Protein AF-A0ABD0N824-F1 (afdb_monomer_lite)

Organism: Cirrhinus mrigala (NCBI:txid683832)

Foldseek 3Di:
DAQLLPDDPVCLVPPVCVDPVCVVDPVSVVVSVLSVVCVVCVVCCVVSDDPNNDDDDDPPDDDDDDDDDD

Structure (mmCIF, N/CA/C/O backbone):
data_AF-A0ABD0N824-F1
#
_entry.id   AF-A0ABD0N824-F1
#
loop_
_atom_site.group_PDB
_atom_site.id
_atom_site.type_symbol
_atom_site.label_atom_id
_atom_site.label_alt_id
_atom_site.label_comp_id
_atom_site.label_asym_id
_atom_site.label_entity_id
_atom_site.label_seq_id
_atom_site.pdbx_PDB_ins_code
_atom_site.Cartn_x
_atom_site.Cartn_y
_atom_site.Cartn_z
_atom_site.occupancy
_atom_site.B_iso_or_equiv
_atom_site.auth_seq_id
_atom_site.auth_comp_id
_atom_site.auth_asym_id
_atom_site.auth_atom_id
_atom_site.pdbx_PDB_model_num
ATOM 1 N N . CYS A 1 1 ? -9.870 4.163 -8.053 1.00 67.81 1 CYS A N 1
ATOM 2 C CA . CYS A 1 1 ? -9.658 2.940 -7.241 1.00 67.81 1 CYS A CA 1
ATOM 3 C C . CYS A 1 1 ? -8.232 2.906 -6.668 1.00 67.81 1 CYS A C 1
ATOM 5 O O . CYS A 1 1 ? -7.285 3.264 -7.370 1.00 67.81 1 CYS A O 1
ATOM 7 N N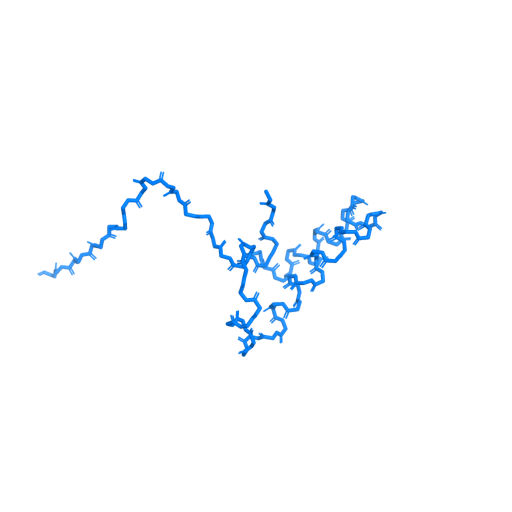 . VAL A 1 2 ? -8.096 2.523 -5.391 1.00 85.69 2 VAL A N 1
ATOM 8 C CA . VAL A 1 2 ? -6.835 2.480 -4.614 1.00 85.69 2 VAL A CA 1
ATOM 9 C C . VAL A 1 2 ? -6.112 1.141 -4.833 1.00 85.69 2 VAL A C 1
ATOM 11 O O . VAL A 1 2 ? -6.768 0.113 -4.983 1.00 85.69 2 VAL A O 1
ATOM 14 N N . ARG A 1 3 ? -4.771 1.138 -4.881 1.00 92.00 3 ARG A N 1
ATOM 15 C CA . ARG A 1 3 ? -3.930 -0.034 -5.213 1.00 92.00 3 ARG A CA 1
ATOM 16 C C . ARG A 1 3 ? -3.079 -0.499 -4.023 1.00 92.00 3 ARG A C 1
ATOM 18 O O . ARG A 1 3 ? -1.855 -0.455 -4.078 1.00 92.00 3 ARG A O 1
ATOM 25 N N . LEU A 1 4 ? -3.743 -0.931 -2.949 1.00 93.94 4 LEU A N 1
ATOM 26 C CA . LEU A 1 4 ? -3.090 -1.408 -1.719 1.00 93.94 4 LEU A CA 1
ATOM 27 C C . LEU A 1 4 ? -2.041 -2.524 -1.929 1.00 93.94 4 LEU A C 1
ATOM 29 O O . LEU A 1 4 ? -1.000 -2.434 -1.287 1.00 93.94 4 LEU A O 1
ATOM 33 N N . PRO A 1 5 ? -2.215 -3.509 -2.842 1.00 94.25 5 PRO A N 1
ATOM 34 C CA . PRO A 1 5 ? -1.218 -4.570 -3.055 1.00 94.25 5 PRO A CA 1
ATOM 35 C C . PRO A 1 5 ? 0.148 -4.092 -3.579 1.00 94.25 5 PRO A C 1
ATOM 37 O O . PRO A 1 5 ? 1.082 -4.885 -3.669 1.00 94.25 5 PRO A O 1
ATOM 40 N N . LEU A 1 6 ? 0.255 -2.824 -3.996 1.00 93.75 6 LEU A N 1
ATOM 41 C CA . LEU A 1 6 ? 1.502 -2.213 -4.466 1.00 93.75 6 LEU A CA 1
ATOM 42 C C . LEU A 1 6 ? 2.266 -1.473 -3.360 1.00 93.75 6 LEU A C 1
ATOM 44 O O . LEU A 1 6 ? 3.372 -0.998 -3.605 1.00 93.75 6 LEU A O 1
ATOM 48 N N . LEU A 1 7 ? 1.671 -1.333 -2.174 1.00 94.81 7 LEU A N 1
ATOM 49 C CA . LEU A 1 7 ? 2.330 -0.763 -1.003 1.00 94.81 7 LEU A CA 1
ATOM 50 C C . LEU A 1 7 ? 3.162 -1.839 -0.297 1.00 94.81 7 LEU A C 1
ATOM 52 O O . LEU A 1 7 ? 3.033 -3.028 -0.573 1.00 94.81 7 LEU A O 1
ATOM 56 N N . THR A 1 8 ? 4.045 -1.437 0.614 1.00 94.75 8 THR A N 1
ATOM 57 C CA . THR A 1 8 ? 4.785 -2.406 1.428 1.00 94.75 8 THR A CA 1
ATOM 58 C C . THR A 1 8 ? 3.877 -2.996 2.504 1.00 94.75 8 THR A C 1
ATOM 60 O O . THR A 1 8 ? 3.013 -2.308 3.052 1.00 94.75 8 THR A O 1
ATOM 63 N N . ARG A 1 9 ? 4.113 -4.266 2.859 1.00 94.94 9 ARG A N 1
ATOM 64 C CA . ARG A 1 9 ? 3.397 -4.940 3.954 1.00 94.94 9 ARG A CA 1
ATOM 65 C C . ARG A 1 9 ? 3.451 -4.123 5.248 1.00 94.94 9 ARG A C 1
ATOM 67 O O . ARG A 1 9 ? 2.439 -3.987 5.925 1.00 94.94 9 ARG A O 1
ATOM 74 N N . ASP A 1 10 ? 4.613 -3.570 5.573 1.00 96.25 10 ASP A N 1
ATOM 75 C CA . ASP A 1 10 ? 4.798 -2.842 6.827 1.00 96.25 10 ASP A CA 1
ATOM 76 C C . ASP A 1 10 ? 4.006 -1.525 6.828 1.00 96.25 10 ASP A C 1
ATOM 78 O O . ASP A 1 10 ? 3.363 -1.198 7.819 1.00 96.25 10 ASP A O 1
ATOM 82 N N . PHE A 1 11 ? 3.926 -0.815 5.696 1.00 96.75 11 PHE A N 1
ATOM 83 C CA . PHE A 1 11 ? 3.075 0.373 5.594 1.00 96.75 11 PHE A CA 1
ATOM 84 C C . PHE A 1 11 ? 1.587 0.032 5.751 1.00 96.75 11 PHE A C 1
ATOM 86 O O . PHE A 1 11 ? 0.861 0.749 6.443 1.00 96.75 11 PHE A O 1
ATOM 93 N N . LEU A 1 12 ? 1.145 -1.077 5.144 1.00 96.19 12 LEU A N 1
ATOM 94 C CA . LEU A 1 12 ? -0.228 -1.568 5.272 1.00 96.19 12 LEU A CA 1
ATOM 95 C C . LEU A 1 12 ? -0.592 -1.850 6.738 1.00 96.19 12 LEU A C 1
ATOM 97 O O . LEU A 1 12 ? -1.660 -1.445 7.184 1.00 96.19 12 LEU A O 1
ATOM 101 N N . MET A 1 13 ? 0.306 -2.479 7.498 1.00 95.56 13 MET A N 1
ATOM 102 C CA . MET A 1 13 ? 0.056 -2.826 8.902 1.00 95.56 13 MET A CA 1
ATOM 103 C C . MET A 1 13 ? 0.209 -1.647 9.866 1.00 95.56 13 MET A C 1
ATOM 105 O O . MET A 1 13 ? -0.545 -1.539 10.825 1.00 95.56 13 MET A O 1
ATOM 109 N N . SER A 1 1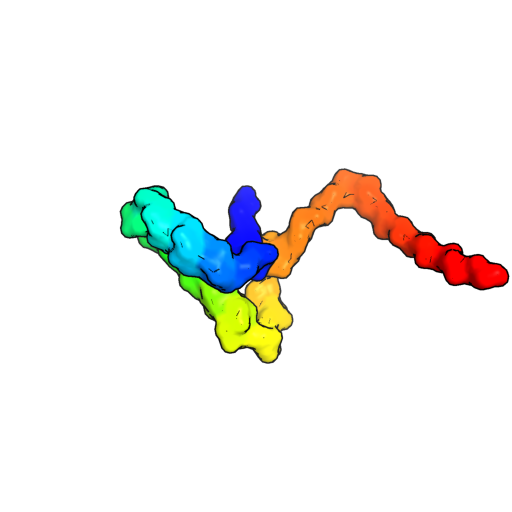4 ? 1.181 -0.763 9.641 1.00 96.06 14 SER A N 1
ATOM 110 C CA . SER A 1 14 ? 1.462 0.335 10.574 1.00 96.06 14 SER A CA 1
ATOM 111 C C . SER A 1 14 ? 0.581 1.564 10.353 1.00 96.06 14 SER A C 1
ATOM 113 O O . SER A 1 14 ? 0.342 2.308 11.301 1.00 96.06 14 SER A O 1
ATOM 115 N N . ASN A 1 15 ? 0.109 1.791 9.122 1.00 96.12 15 ASN A N 1
ATOM 116 C CA . ASN A 1 15 ? -0.643 2.997 8.765 1.00 96.12 15 ASN A CA 1
ATOM 117 C C . ASN A 1 15 ? -2.050 2.662 8.268 1.00 96.12 15 ASN A C 1
ATOM 119 O O . ASN A 1 15 ? -3.019 3.221 8.755 1.00 96.12 15 ASN A O 1
ATOM 123 N N . VAL A 1 16 ? -2.195 1.738 7.314 1.00 95.31 16 VAL A N 1
ATOM 124 C CA . VAL A 1 16 ? -3.512 1.497 6.694 1.00 95.31 16 VAL A CA 1
ATOM 125 C C . VAL A 1 16 ? -4.465 0.760 7.639 1.00 95.31 16 VAL A C 1
ATOM 127 O O . VAL A 1 16 ? -5.640 1.106 7.693 1.00 95.31 16 VAL A O 1
ATOM 130 N N . ASP A 1 17 ? -3.983 -0.209 8.419 1.00 94.81 17 ASP A N 1
ATOM 131 C CA . ASP A 1 17 ? -4.804 -0.905 9.424 1.00 94.81 17 ASP A CA 1
ATOM 132 C C . ASP A 1 17 ? -5.277 0.017 10.562 1.00 94.81 17 ASP A C 1
ATOM 134 O O . ASP A 1 17 ? -6.322 -0.225 11.169 1.00 94.81 17 ASP A O 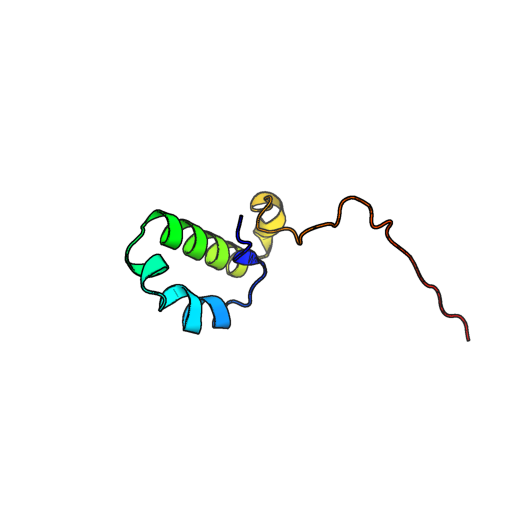1
ATOM 138 N N . THR A 1 18 ? -4.528 1.081 10.872 1.00 95.44 18 THR A N 1
ATOM 139 C CA . THR A 1 18 ? -4.836 1.983 11.993 1.00 95.44 18 THR A CA 1
ATOM 140 C C . THR A 1 18 ? -5.867 3.053 11.638 1.00 95.44 18 THR A C 1
ATOM 142 O O . THR A 1 18 ? -6.512 3.594 12.540 1.00 95.44 18 THR A O 1
ATOM 145 N N . GLU A 1 19 ? -6.088 3.303 10.346 1.00 96.12 19 GLU A N 1
ATOM 146 C CA . GLU A 1 19 ? -7.049 4.285 9.849 1.00 96.12 19 GLU A CA 1
ATOM 147 C C . GLU A 1 19 ? -8.490 3.959 10.257 1.00 96.12 19 GLU A C 1
ATOM 149 O O . GLU A 1 19 ? -9.001 2.851 10.055 1.00 96.12 19 GLU A O 1
ATOM 154 N N . LEU A 1 20 ? -9.199 4.966 10.776 1.00 94.75 20 LEU A N 1
ATOM 155 C CA . LEU A 1 20 ? -10.579 4.811 11.247 1.00 94.75 20 LEU A CA 1
ATOM 156 C C . LEU A 1 20 ? -11.507 4.321 10.135 1.00 94.75 20 LEU A C 1
ATOM 158 O O . LEU A 1 20 ? -12.331 3.442 10.383 1.00 94.75 20 LEU A O 1
ATOM 162 N N . LEU A 1 21 ? -11.345 4.837 8.915 1.00 93.06 21 LEU A N 1
ATOM 163 C CA . LEU A 1 21 ? -12.144 4.429 7.759 1.00 93.06 21 LEU A CA 1
ATOM 164 C C . LEU A 1 21 ? -11.990 2.927 7.479 1.00 93.06 21 LEU A C 1
ATOM 166 O O . LEU A 1 21 ? -12.977 2.223 7.278 1.00 93.06 21 LEU A O 1
ATOM 170 N N . VAL A 1 22 ? -10.755 2.425 7.539 1.00 94.25 22 VAL A N 1
ATOM 171 C CA . VAL A 1 22 ? -10.453 1.007 7.320 1.00 94.25 22 VAL A CA 1
ATOM 172 C C . VAL A 1 22 ? -11.010 0.157 8.457 1.00 94.25 22 VAL A C 1
ATOM 174 O O . VAL A 1 22 ? -11.559 -0.915 8.224 1.00 94.25 22 VAL A O 1
ATOM 177 N N . ARG A 1 23 ? -10.955 0.651 9.696 1.00 93.31 23 ARG A N 1
ATOM 178 C CA . ARG A 1 23 ? -11.477 -0.069 10.866 1.00 93.31 23 ARG A CA 1
ATOM 179 C C . ARG A 1 23 ? -13.003 -0.129 10.935 1.00 93.31 23 ARG A C 1
ATOM 181 O O . ARG A 1 23 ? -13.522 -1.123 11.448 1.00 93.31 23 ARG A O 1
ATOM 188 N N . HIS A 1 24 ? -13.705 0.882 10.426 1.00 95.25 24 HIS A N 1
ATOM 189 C CA . HIS A 1 24 ? -15.167 0.989 10.522 1.00 95.25 24 HIS A CA 1
ATOM 190 C C . HIS A 1 24 ? -15.912 0.433 9.304 1.00 95.25 24 HIS A C 1
ATOM 192 O O . HIS A 1 24 ? -17.075 0.060 9.440 1.00 95.25 24 HIS A O 1
ATOM 198 N N . HIS A 1 25 ? -15.260 0.315 8.145 1.00 95.62 25 HIS A N 1
ATOM 199 C CA . HIS A 1 25 ? -15.877 -0.238 6.938 1.00 95.62 25 HIS A CA 1
ATOM 200 C C . HIS A 1 25 ? -15.322 -1.623 6.604 1.00 95.62 25 HIS A C 1
ATOM 202 O O . HIS A 1 25 ? -14.132 -1.784 6.332 1.00 95.62 25 HIS A O 1
ATOM 208 N N . SER A 1 26 ? -16.200 -2.629 6.576 1.00 94.12 26 SER A N 1
ATOM 209 C CA . SER A 1 26 ? -15.853 -4.006 6.197 1.00 94.12 26 SER A CA 1
ATOM 210 C C . SER A 1 26 ? -15.245 -4.085 4.798 1.00 94.12 26 SER A C 1
ATOM 212 O O . SER A 1 26 ? -14.219 -4.729 4.620 1.00 94.12 26 SER A O 1
ATOM 214 N N . GLU A 1 27 ? 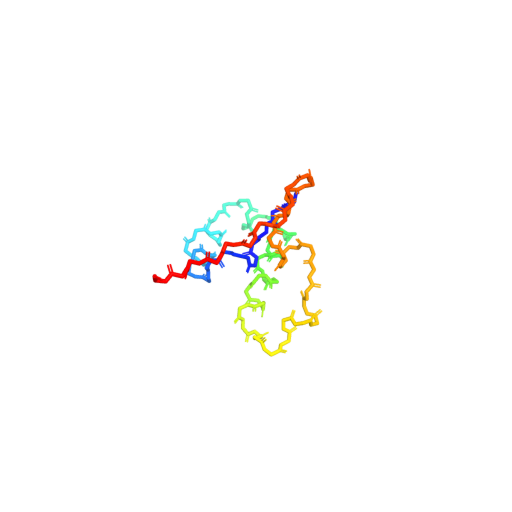-15.791 -3.339 3.838 1.00 94.19 27 GLU A N 1
ATOM 215 C CA . GLU A 1 27 ? -15.280 -3.288 2.462 1.00 94.19 27 GLU A CA 1
ATOM 216 C C . GLU A 1 27 ? -13.812 -2.837 2.408 1.00 94.19 27 GLU A C 1
ATOM 218 O O . GLU A 1 27 ? -13.007 -3.368 1.645 1.00 94.19 27 GLU A O 1
ATOM 223 N N . CYS A 1 28 ? -13.422 -1.876 3.252 1.00 94.06 28 CYS A N 1
ATOM 224 C CA . CYS A 1 28 ? -12.036 -1.426 3.337 1.00 94.06 28 CYS A CA 1
ATOM 225 C C . CYS A 1 28 ? -11.122 -2.493 3.956 1.00 94.06 28 CYS A C 1
ATOM 227 O O . CYS A 1 28 ? -9.982 -2.644 3.508 1.00 94.06 28 CYS A O 1
ATOM 229 N N . LYS A 1 29 ? -11.619 -3.261 4.936 1.00 94.94 29 LYS A N 1
ATOM 230 C CA . LYS A 1 29 ? -10.889 -4.407 5.501 1.00 94.94 29 LYS A CA 1
ATOM 231 C C . LYS A 1 29 ? -10.669 -5.491 4.460 1.00 94.94 29 LYS A C 1
ATOM 233 O O . LYS A 1 29 ? -9.556 -5.995 4.365 1.00 94.94 29 LYS A O 1
ATOM 238 N N . ASP A 1 30 ? -11.670 -5.796 3.641 1.00 95.19 30 ASP A N 1
ATOM 239 C CA . ASP A 1 30 ? -11.545 -6.799 2.580 1.00 95.19 30 ASP A CA 1
ATOM 240 C C . ASP A 1 30 ? -10.448 -6.413 1.575 1.00 95.19 30 ASP A C 1
ATOM 242 O O . ASP A 1 30 ? -9.617 -7.242 1.191 1.00 95.19 30 ASP A O 1
ATOM 246 N N . LEU A 1 31 ? -10.367 -5.125 1.217 1.00 94.88 31 LEU A N 1
ATOM 247 C CA . LEU A 1 31 ? -9.298 -4.602 0.360 1.00 94.88 31 LEU A CA 1
ATOM 248 C C . LEU A 1 31 ? -7.907 -4.723 1.004 1.00 94.88 31 LEU A C 1
ATOM 250 O O . LEU A 1 31 ? -6.937 -5.024 0.300 1.00 94.88 31 LEU A O 1
ATOM 254 N N . LEU A 1 32 ? -7.795 -4.475 2.314 1.00 95.56 32 LEU A N 1
ATOM 255 C CA . LEU A 1 32 ? -6.546 -4.620 3.067 1.00 95.56 32 LEU A CA 1
ATOM 256 C C . LEU A 1 32 ? -6.130 -6.095 3.170 1.00 95.56 32 LEU A C 1
ATOM 258 O O . LEU A 1 32 ? -4.979 -6.428 2.895 1.00 95.56 32 LEU A O 1
ATOM 262 N N . ILE A 1 33 ? -7.070 -6.985 3.491 1.00 95.12 33 ILE A N 1
ATOM 263 C CA . ILE A 1 33 ? -6.849 -8.433 3.584 1.00 95.12 33 ILE A CA 1
ATOM 264 C C . ILE A 1 33 ? -6.352 -8.983 2.250 1.00 95.12 33 ILE A C 1
ATOM 266 O O . ILE A 1 33 ? -5.391 -9.750 2.213 1.00 95.12 33 ILE A O 1
ATOM 270 N N . GLU A 1 34 ? -6.957 -8.573 1.138 1.00 94.38 34 GLU A N 1
ATOM 271 C CA . GLU A 1 34 ? -6.504 -8.999 -0.182 1.00 94.38 34 GLU A CA 1
ATOM 272 C C . GLU A 1 34 ? -5.075 -8.539 -0.488 1.00 94.38 34 GLU A C 1
ATOM 274 O O . GLU A 1 34 ? -4.275 -9.320 -1.009 1.00 94.38 34 GLU A O 1
ATOM 279 N N . ALA A 1 35 ? -4.732 -7.292 -0.149 1.00 95.19 35 ALA A N 1
ATOM 280 C CA . ALA A 1 35 ? -3.371 -6.793 -0.315 1.00 95.19 35 ALA A CA 1
ATOM 281 C C . ALA A 1 35 ? -2.375 -7.621 0.507 1.00 95.19 35 ALA A C 1
ATOM 283 O O . ALA A 1 35 ? -1.345 -8.047 -0.010 1.00 95.19 35 ALA A O 1
ATOM 284 N N . LEU A 1 36 ? -2.710 -7.937 1.757 1.00 95.12 36 LEU A N 1
ATOM 285 C CA . LEU A 1 36 ? -1.881 -8.786 2.609 1.00 95.12 36 LEU A CA 1
ATOM 286 C C . LEU A 1 36 ? -1.764 -10.216 2.068 1.00 95.12 36 LEU A C 1
ATOM 288 O O . LEU A 1 36 ? -0.662 -10.762 2.028 1.00 95.12 36 LEU A O 1
ATOM 292 N N . LYS A 1 37 ? -2.856 -10.798 1.560 1.00 94.12 37 LYS A N 1
ATOM 293 C CA . LYS A 1 37 ? -2.853 -12.107 0.888 1.00 94.12 37 LYS A CA 1
ATOM 294 C C . LYS A 1 37 ? -1.905 -12.119 -0.314 1.00 94.12 37 LYS A C 1
ATOM 296 O O . LYS A 1 37 ? -1.155 -13.075 -0.490 1.00 94.12 37 LYS A O 1
ATOM 301 N N . TYR A 1 38 ? -1.874 -11.041 -1.098 1.00 93.81 38 TYR A N 1
ATOM 302 C CA . TYR A 1 38 ? -0.938 -10.882 -2.217 1.00 93.81 38 TYR A CA 1
ATOM 303 C C . TYR A 1 38 ? 0.542 -10.857 -1.777 1.00 93.81 38 TYR A C 1
ATOM 305 O O . TYR A 1 38 ? 1.425 -11.328 -2.506 1.00 93.81 38 TYR A O 1
ATOM 313 N N . HIS A 1 39 ? 0.834 -10.343 -0.577 1.00 93.25 39 HIS A N 1
ATOM 314 C CA . HIS A 1 39 ? 2.174 -10.421 0.015 1.00 93.25 39 HIS A CA 1
ATOM 315 C C . HIS A 1 39 ? 2.506 -11.813 0.567 1.00 93.25 39 HIS A C 1
ATOM 317 O O . HIS A 1 39 ? 3.659 -12.220 0.463 1.00 93.25 39 HIS A O 1
ATOM 323 N N . LEU A 1 40 ? 1.523 -12.533 1.119 1.00 93.44 40 LEU A N 1
ATOM 324 C CA . LEU A 1 40 ? 1.709 -13.873 1.689 1.00 93.44 40 LEU A CA 1
ATOM 325 C C . LEU A 1 40 ? 1.832 -14.986 0.638 1.00 93.44 40 LEU A C 1
ATOM 327 O O . LEU A 1 40 ? 2.408 -16.022 0.943 1.00 93.44 40 LEU A O 1
ATOM 331 N N . MET A 1 41 ? 1.283 -14.796 -0.565 1.00 92.69 41 MET A N 1
ATOM 332 C CA . MET A 1 41 ? 1.198 -15.838 -1.601 1.00 92.69 41 MET A CA 1
ATOM 333 C C . MET A 1 41 ? 1.947 -15.432 -2.883 1.00 92.69 41 MET A C 1
ATOM 335 O O . MET A 1 41 ? 1.310 -15.188 -3.917 1.00 92.69 41 M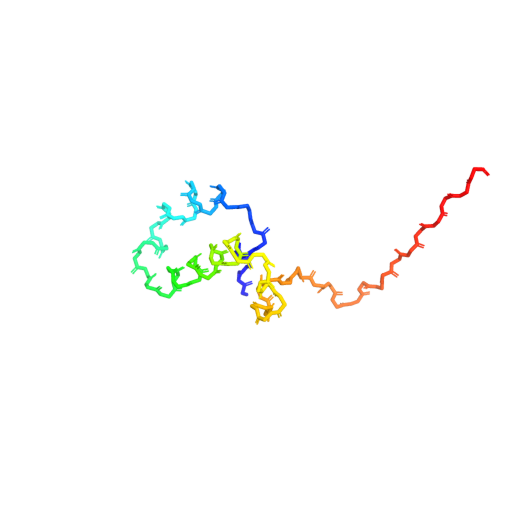ET A O 1
ATOM 339 N N . PRO A 1 42 ? 3.289 -15.313 -2.851 1.00 85.19 42 PRO A N 1
ATOM 340 C CA . PRO A 1 42 ? 4.072 -14.897 -4.012 1.00 85.19 42 PRO A CA 1
ATOM 341 C C . PRO A 1 42 ? 3.908 -15.839 -5.216 1.00 85.19 42 PRO A C 1
ATOM 343 O O . PRO A 1 42 ? 3.851 -15.361 -6.350 1.00 85.19 42 PRO A O 1
ATOM 346 N N . GLU A 1 43 ? 3.731 -17.141 -4.986 1.00 89.19 43 GLU A N 1
ATOM 347 C CA . GLU A 1 43 ? 3.540 -18.164 -6.024 1.00 89.19 43 GLU A CA 1
ATOM 348 C C . GLU A 1 43 ? 2.192 -18.013 -6.743 1.00 89.19 43 GLU A C 1
ATOM 350 O O . GLU A 1 43 ? 2.054 -18.364 -7.913 1.00 89.19 43 GLU A O 1
ATOM 355 N N . GLN A 1 44 ? 1.186 -17.453 -6.064 1.00 86.69 44 GLN A N 1
ATOM 356 C CA . GLN A 1 44 ? -0.168 -17.298 -6.602 1.00 86.69 44 GLN A CA 1
ATOM 357 C C . GLN A 1 44 ? -0.426 -15.920 -7.217 1.00 86.69 44 GLN A C 1
ATOM 359 O O . GLN A 1 44 ? -1.538 -15.649 -7.672 1.00 86.69 44 GLN A O 1
ATOM 364 N N . ARG A 1 45 ? 0.577 -15.034 -7.286 1.00 85.81 45 ARG A N 1
ATOM 365 C CA . ARG A 1 45 ? 0.403 -13.659 -7.793 1.00 85.81 45 ARG A CA 1
ATOM 366 C C . ARG A 1 45 ? -0.134 -13.583 -9.218 1.00 85.81 45 ARG A C 1
ATOM 368 O O . ARG A 1 45 ? -0.844 -12.632 -9.533 1.00 85.81 45 ARG A O 1
ATOM 375 N N . GLY A 1 46 ? 0.171 -14.572 -10.060 1.00 80.56 46 GLY A N 1
ATOM 376 C CA . GLY A 1 46 ? -0.402 -14.668 -11.405 1.00 80.56 46 GLY A CA 1
ATOM 377 C C . GLY A 1 46 ? -1.927 -14.818 -11.375 1.00 80.56 46 GLY A C 1
ATOM 378 O O . GLY A 1 46 ? -2.634 -14.102 -12.082 1.00 80.56 46 GLY A O 1
ATOM 379 N N . VAL A 1 47 ? -2.429 -15.682 -10.488 1.00 84.06 47 VAL A N 1
ATOM 380 C CA . VAL A 1 47 ? -3.865 -15.952 -10.295 1.00 84.06 47 VAL A CA 1
ATOM 381 C C . VAL A 1 47 ? -4.554 -14.810 -9.545 1.00 84.06 47 VAL A C 1
ATOM 383 O O . VAL A 1 47 ? -5.673 -14.436 -9.876 1.00 84.06 47 VAL A O 1
ATOM 386 N N . LEU A 1 48 ? -3.869 -14.208 -8.572 1.00 84.12 48 LEU A N 1
ATOM 387 C CA . LEU A 1 48 ? -4.357 -13.053 -7.812 1.00 84.12 48 LEU A CA 1
ATOM 388 C C . LEU A 1 48 ? -4.253 -11.733 -8.598 1.00 84.12 48 LEU A C 1
ATOM 390 O O . LEU A 1 48 ? -4.559 -10.671 -8.053 1.00 84.12 48 LEU A O 1
ATOM 394 N N . SER A 1 49 ? -3.795 -11.766 -9.856 1.00 85.44 49 SER A N 1
ATOM 395 C CA . SER A 1 49 ? -3.564 -10.547 -10.620 1.00 85.44 49 SER A CA 1
ATOM 396 C C . SER A 1 49 ? -4.880 -9.867 -11.002 1.00 85.44 49 SER A C 1
ATOM 398 O O . SER A 1 49 ? -5.759 -10.454 -11.627 1.00 85.44 49 SER A O 1
ATOM 400 N N . ASN A 1 50 ? -5.014 -8.596 -10.634 1.00 88.38 50 ASN A N 1
ATOM 401 C CA . ASN A 1 50 ? -6.176 -7.779 -10.960 1.00 88.38 50 ASN A CA 1
ATOM 402 C C . ASN A 1 50 ? -5.763 -6.314 -11.182 1.00 88.38 50 ASN A C 1
ATOM 404 O O . ASN A 1 50 ? -4.580 -5.961 -11.185 1.00 88.38 50 ASN A O 1
ATOM 408 N N . SER A 1 51 ? -6.737 -5.427 -11.392 1.00 87.50 51 SER A N 1
ATOM 409 C CA . SER A 1 51 ? -6.476 -4.003 -11.646 1.00 87.50 51 SER A CA 1
ATOM 410 C C . SER A 1 51 ? -5.742 -3.292 -10.496 1.00 87.50 51 SER A C 1
ATOM 412 O O . SER A 1 51 ? -5.087 -2.272 -10.740 1.00 87.50 51 SER A O 1
ATOM 414 N N . ARG A 1 52 ? -5.813 -3.826 -9.265 1.00 89.50 52 ARG A N 1
ATOM 415 C CA . ARG A 1 52 ? -5.158 -3.287 -8.063 1.00 89.50 52 ARG A CA 1
ATOM 416 C C . ARG A 1 52 ? -3.763 -3.843 -7.805 1.00 89.50 52 ARG A C 1
ATOM 418 O O . ARG A 1 52 ? -2.988 -3.163 -7.140 1.00 89.50 52 ARG A O 1
ATOM 425 N N . THR A 1 53 ? -3.416 -5.000 -8.364 1.00 89.44 53 THR A N 1
ATOM 426 C CA . THR A 1 53 ? -2.053 -5.561 -8.291 1.00 89.44 53 THR A CA 1
ATOM 427 C C . THR A 1 53 ? -1.144 -5.080 -9.423 1.00 89.44 53 THR A C 1
ATOM 429 O O . THR A 1 53 ? 0.018 -5.473 -9.500 1.00 89.44 53 THR A O 1
ATOM 432 N N . ARG A 1 54 ? -1.658 -4.236 -10.326 1.00 86.44 54 ARG A N 1
ATOM 433 C CA . ARG A 1 54 ? -0.901 -3.656 -11.441 1.00 86.44 54 ARG A CA 1
ATOM 434 C C . ARG A 1 54 ? -0.730 -2.150 -11.249 1.00 86.44 54 ARG A C 1
ATOM 436 O O . ARG A 1 54 ? -1.729 -1.476 -10.973 1.00 86.44 54 ARG A O 1
ATOM 443 N N . PRO A 1 55 ? 0.485 -1.597 -11.430 1.00 84.81 55 PRO A N 1
ATOM 444 C CA . PRO A 1 55 ? 0.694 -0.153 -11.442 1.00 84.81 55 PRO A CA 1
ATOM 445 C C . PRO A 1 55 ? -0.223 0.544 -12.450 1.00 84.81 55 PRO A C 1
ATOM 447 O O . PRO A 1 55 ? -0.614 -0.041 -13.464 1.00 84.81 55 PRO A O 1
ATOM 450 N N . ARG A 1 56 ? -0.568 1.808 -12.181 1.00 85.19 56 ARG A N 1
ATOM 451 C CA . ARG A 1 56 ? -1.267 2.627 -13.180 1.00 85.19 56 ARG A CA 1
ATOM 452 C C . ARG A 1 56 ? -0.370 2.773 -14.407 1.00 85.19 56 ARG A C 1
ATOM 454 O O . ARG A 1 56 ? 0.785 3.161 -14.270 1.00 85.19 56 ARG A O 1
ATOM 461 N N . ARG A 1 57 ? -0.912 2.482 -15.590 1.00 78.12 57 ARG A N 1
ATOM 462 C CA . ARG A 1 57 ? -0.314 2.895 -16.862 1.00 78.12 57 ARG A CA 1
ATOM 463 C C . ARG A 1 57 ? -0.949 4.215 -17.276 1.00 78.12 57 ARG A C 1
ATOM 465 O O . ARG A 1 57 ? -2.166 4.345 -17.195 1.00 78.12 57 ARG A O 1
ATOM 472 N N . CYS A 1 58 ? -0.131 5.175 -17.690 1.00 74.25 58 CYS A N 1
ATOM 473 C CA . CYS A 1 58 ? -0.628 6.373 -18.351 1.00 74.25 58 CYS A CA 1
ATOM 474 C C . CYS A 1 58 ? -1.056 5.986 -19.769 1.00 74.25 58 CYS A C 1
ATOM 476 O O . CYS A 1 58 ? -0.220 5.547 -20.561 1.00 74.25 58 CYS A O 1
ATOM 478 N N . GLU A 1 59 ? -2.342 6.124 -20.084 1.00 67.25 59 GLU A N 1
ATOM 479 C CA . GLU A 1 59 ? -2.832 5.997 -21.457 1.00 67.25 59 GLU A CA 1
ATOM 480 C C . GLU A 1 59 ? -2.238 7.155 -22.273 1.00 67.25 59 GLU A C 1
ATOM 482 O O . GLU A 1 59 ? -2.606 8.308 -22.081 1.00 67.25 59 GLU A O 1
ATOM 487 N N . GLY A 1 60 ? -1.221 6.868 -23.091 1.00 68.38 60 GLY A N 1
ATOM 488 C CA . GLY A 1 60 ? -0.493 7.861 -23.895 1.00 68.38 60 GLY A CA 1
ATOM 489 C C . GLY A 1 60 ? 1.027 7.860 -23.703 1.00 68.38 60 GLY A C 1
ATOM 490 O O . GLY A 1 60 ? 1.748 8.365 -24.559 1.00 68.38 60 GLY A O 1
ATOM 491 N N . ALA A 1 61 ? 1.544 7.244 -22.636 1.00 69.38 61 ALA A N 1
ATOM 492 C CA . ALA A 1 61 ? 2.985 7.059 -22.479 1.00 69.38 61 ALA A CA 1
ATOM 493 C C . ALA A 1 61 ? 3.436 5.806 -23.248 1.00 69.38 61 ALA A C 1
ATOM 495 O O . ALA A 1 61 ? 3.157 4.681 -22.825 1.00 69.38 61 ALA A O 1
ATOM 496 N N . SER A 1 62 ? 4.130 5.986 -24.376 1.00 75.56 62 SER A N 1
ATOM 497 C CA . SER A 1 62 ? 4.808 4.866 -25.042 1.00 75.56 62 SER A CA 1
ATOM 498 C C . SER A 1 62 ? 6.001 4.402 -24.199 1.00 75.56 62 SER A C 1
ATOM 500 O O . SER A 1 62 ? 6.747 5.247 -23.699 1.00 75.56 62 SER A O 1
ATOM 502 N N . PRO A 1 63 ? 6.201 3.083 -24.012 1.00 73.75 63 PRO A N 1
ATOM 503 C CA . PRO A 1 63 ? 7.373 2.573 -23.314 1.00 73.75 63 PRO A CA 1
ATOM 504 C C . PRO A 1 63 ? 8.635 2.962 -24.091 1.00 73.75 63 PRO A C 1
ATOM 506 O O . PRO A 1 63 ? 8.770 2.623 -25.264 1.00 73.75 63 PRO A O 1
ATOM 509 N N . VAL A 1 64 ? 9.551 3.678 -23.439 1.00 79.00 64 VAL A N 1
ATOM 510 C CA . VAL A 1 64 ? 10.841 4.060 -24.023 1.00 79.00 64 VAL A CA 1
ATOM 511 C C . VAL A 1 64 ? 11.908 3.105 -23.500 1.00 79.00 64 VAL A C 1
ATOM 513 O O . VAL A 1 64 ? 12.045 2.932 -22.289 1.00 79.00 64 VAL A O 1
ATOM 516 N N . LEU A 1 65 ? 12.643 2.468 -24.409 1.00 83.81 65 LEU A N 1
ATOM 517 C CA . LEU A 1 65 ? 13.789 1.624 -24.088 1.00 83.81 65 LEU A CA 1
ATOM 518 C C . LEU A 1 65 ? 15.060 2.433 -24.368 1.00 83.81 65 LEU A C 1
ATOM 520 O O . LEU A 1 65 ? 15.259 2.879 -25.495 1.00 83.81 65 LEU A O 1
ATOM 524 N N . PHE A 1 66 ? 15.912 2.625 -23.364 1.00 83.56 66 PHE A N 1
ATOM 525 C CA . PHE A 1 66 ? 17.220 3.253 -23.547 1.00 83.56 66 PHE A CA 1
ATOM 526 C C . PHE A 1 66 ? 18.311 2.188 -23.465 1.00 83.56 66 PHE A C 1
ATOM 528 O O . PHE A 1 66 ? 18.345 1.407 -22.515 1.00 83.56 66 PHE A O 1
ATOM 535 N N . ALA A 1 67 ? 19.200 2.172 -24.456 1.00 89.62 67 ALA A N 1
ATOM 536 C CA . ALA A 1 67 ? 20.432 1.397 -24.437 1.00 89.62 67 ALA A CA 1
ATOM 537 C C . ALA A 1 67 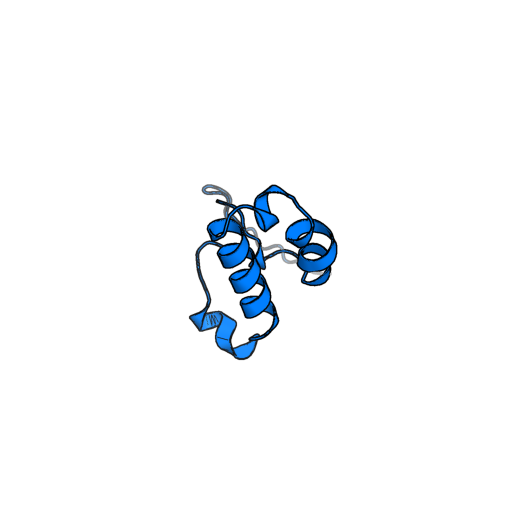? 21.609 2.372 -24.337 1.00 89.62 67 ALA A C 1
ATOM 539 O O . ALA A 1 67 ? 21.691 3.319 -25.117 1.00 89.62 67 ALA A O 1
ATOM 540 N N . VAL A 1 68 ? 22.499 2.148 -23.373 1.00 84.44 68 VAL A N 1
ATOM 541 C CA . VAL A 1 68 ? 23.737 2.919 -23.210 1.00 84.44 68 VAL A CA 1
ATOM 542 C C . VAL A 1 68 ? 24.894 1.983 -23.538 1.00 84.44 68 VAL A C 1
ATOM 544 O O . VAL A 1 68 ? 25.090 0.983 -22.850 1.00 84.44 68 VAL A O 1
ATOM 547 N N . GLY A 1 69 ? 25.605 2.281 -24.624 1.00 82.44 69 GLY A N 1
ATOM 548 C CA . GLY A 1 69 ? 26.882 1.656 -24.965 1.00 82.44 69 GLY A CA 1
ATOM 549 C C . GLY A 1 69 ? 28.037 2.490 -24.414 1.00 82.44 69 GLY A C 1
ATOM 550 O O . GLY A 1 69 ? 27.893 3.707 -24.289 1.00 82.44 69 GLY A O 1
ATOM 551 N N . LEU A 1 70 ? 29.133 1.821 -24.052 1.00 70.06 70 LEU A N 1
ATOM 552 C CA . LEU A 1 70 ? 30.405 2.457 -23.691 1.00 70.06 70 LEU A CA 1
ATOM 553 C C . LEU A 1 70 ? 31.044 3.152 -24.897 1.00 70.06 70 LEU A C 1
ATOM 555 O O . LEU A 1 70 ? 30.944 2.585 -26.010 1.00 70.06 70 LEU A O 1
#

Secondary structure (DSSP, 8-state):
---GGGS-HHHIIIIITT-HHHHH-HHHHHHHHHHHHHHH-GGGTTTT--TTSSPPPPTT-PPPP-----

Radius of gyration: 15.94 Å; chains: 1; bounding box: 46×26×37 Å

pLDDT: mean 88.84, std 8.09, range [67.25, 96.75]

Sequence (70 aa):
CVRLPLLTRDFLMSNVDTELLVRHHSECKDLLIEALKYHLMPEQRGVLSNSRTRPRRCEGASPVLFAVGL